Protein AF-A0A0G0Y253-F1 (afdb_monomer)

Structure (mmCIF, N/CA/C/O backbone):
data_AF-A0A0G0Y253-F1
#
_entry.id   AF-A0A0G0Y253-F1
#
loop_
_atom_site.group_PDB
_atom_site.id
_atom_site.type_symbol
_atom_site.label_atom_id
_atom_site.label_alt_id
_atom_site.label_comp_id
_atom_site.label_asym_id
_atom_site.label_entity_id
_atom_site.label_seq_id
_atom_site.pdbx_PDB_ins_code
_atom_site.Cartn_x
_atom_site.Cartn_y
_atom_site.Cartn_z
_atom_site.occupancy
_atom_site.B_iso_or_equiv
_atom_site.auth_seq_id
_atom_site.auth_comp_id
_atom_site.auth_asym_id
_atom_site.auth_atom_id
_atom_site.pdbx_PDB_model_num
ATOM 1 N N . GLU A 1 1 ? -10.990 12.282 -16.831 1.00 75.69 1 GLU A N 1
ATOM 2 C CA . GLU A 1 1 ? -9.713 11.719 -16.338 1.00 75.69 1 GLU A CA 1
ATOM 3 C C . GLU A 1 1 ? -9.664 11.844 -14.819 1.00 75.69 1 GLU A C 1
ATOM 5 O O . GLU A 1 1 ? -10.417 12.652 -14.282 1.00 75.69 1 GLU A O 1
ATOM 10 N N . LEU A 1 2 ? -8.862 11.028 -14.124 1.00 80.00 2 LEU A N 1
ATOM 11 C CA . LEU A 1 2 ? -8.645 11.194 -12.680 1.00 80.00 2 LEU A CA 1
ATOM 12 C C . LEU A 1 2 ? -7.680 12.366 -12.441 1.00 80.00 2 LEU A C 1
ATOM 14 O O . LEU A 1 2 ? -6.720 12.501 -13.202 1.00 80.00 2 LEU A O 1
ATOM 18 N N . PRO A 1 3 ? -7.905 13.205 -11.415 1.00 87.12 3 PRO A N 1
ATOM 19 C CA . PRO A 1 3 ? -6.984 14.287 -11.094 1.00 87.12 3 PRO A CA 1
ATOM 20 C C . PRO A 1 3 ? -5.623 13.729 -10.645 1.00 87.12 3 PRO A C 1
ATOM 22 O O . PRO A 1 3 ? -5.569 12.627 -10.085 1.00 87.12 3 PRO A O 1
ATOM 25 N N . PRO A 1 4 ? -4.523 14.476 -10.859 1.00 90.69 4 PRO A N 1
ATOM 26 C CA . PRO A 1 4 ? -3.226 14.093 -10.322 1.00 90.69 4 PRO A CA 1
ATOM 27 C C . PRO A 1 4 ? -3.304 14.032 -8.795 1.00 90.69 4 PRO A C 1
ATOM 29 O O . PRO A 1 4 ? -3.806 14.957 -8.157 1.00 90.69 4 PRO A O 1
ATOM 32 N N . MET A 1 5 ? -2.806 12.937 -8.226 1.00 92.44 5 MET A N 1
ATOM 33 C CA . MET A 1 5 ? -2.682 12.748 -6.783 1.00 92.44 5 MET A CA 1
ATOM 34 C C . MET A 1 5 ? -1.206 12.827 -6.415 1.00 92.44 5 MET A C 1
ATOM 36 O O . MET A 1 5 ? -0.385 12.116 -6.993 1.00 92.44 5 MET A O 1
ATOM 40 N N . ASN A 1 6 ? -0.871 13.683 -5.455 1.00 93.12 6 ASN A N 1
ATOM 41 C CA . ASN A 1 6 ? 0.511 13.976 -5.067 1.00 93.12 6 ASN A CA 1
ATOM 42 C C . ASN A 1 6 ? 0.892 13.355 -3.717 1.00 93.12 6 ASN A C 1
ATOM 44 O O . ASN A 1 6 ? 2.018 13.526 -3.250 1.00 93.12 6 ASN A O 1
ATOM 48 N N . SER A 1 7 ? -0.035 12.644 -3.069 1.00 93.31 7 SER A N 1
ATOM 49 C CA . SER A 1 7 ? 0.203 12.026 -1.767 1.00 93.31 7 SER A CA 1
ATOM 50 C C . SER A 1 7 ? -0.568 10.721 -1.571 1.00 93.31 7 SER A C 1
ATOM 52 O O . SER A 1 7 ? -1.656 10.520 -2.115 1.00 93.31 7 SER A O 1
ATOM 54 N N . ASP A 1 8 ? -0.037 9.857 -0.699 1.00 89.88 8 ASP A N 1
ATOM 55 C CA . ASP A 1 8 ? -0.718 8.634 -0.252 1.00 89.88 8 ASP A CA 1
ATOM 56 C C . ASP A 1 8 ? -2.088 8.931 0.370 1.00 89.88 8 ASP A C 1
ATOM 58 O O . ASP A 1 8 ? -3.008 8.118 0.278 1.00 89.88 8 ASP A O 1
ATOM 62 N N . LYS A 1 9 ? -2.233 10.104 1.001 1.00 93.00 9 LYS A N 1
ATOM 63 C CA . LYS A 1 9 ? -3.493 10.544 1.598 1.00 93.00 9 LYS A CA 1
ATOM 64 C C . LYS A 1 9 ? -4.554 10.790 0.527 1.00 93.00 9 LYS A C 1
ATOM 66 O O . LYS A 1 9 ? -5.658 10.279 0.667 1.00 93.00 9 LYS A O 1
ATOM 71 N N . GLU A 1 10 ? -4.227 11.536 -0.526 1.00 94.12 10 GLU A N 1
ATOM 72 C CA . GLU A 1 10 ? -5.165 11.816 -1.624 1.00 94.12 10 GLU A CA 1
ATOM 73 C C . GLU A 1 10 ? -5.615 10.524 -2.311 1.00 94.12 10 GLU A C 1
ATOM 75 O O . GLU A 1 10 ? -6.807 10.318 -2.544 1.00 94.12 10 GLU A O 1
ATOM 80 N N . TYR A 1 11 ? -4.674 9.605 -2.546 1.00 93.19 11 TYR A N 1
ATOM 81 C CA . TYR A 1 11 ? -5.006 8.289 -3.081 1.00 93.19 11 TYR A CA 1
ATOM 82 C C . TYR A 1 11 ? -5.900 7.489 -2.131 1.00 93.19 11 TYR A C 1
ATOM 84 O O . TYR A 1 11 ? -6.835 6.805 -2.547 1.00 93.19 11 TYR A O 1
ATOM 92 N N . PHE A 1 12 ? -5.644 7.571 -0.830 1.00 94.31 12 PHE A N 1
ATOM 93 C CA . PHE A 1 12 ? -6.457 6.866 0.142 1.00 94.31 12 PHE A CA 1
ATOM 94 C C . PHE A 1 12 ? -7.866 7.458 0.290 1.00 94.31 12 PHE A C 1
ATOM 96 O O . PHE A 1 12 ? -8.825 6.705 0.460 1.00 94.31 12 PHE A O 1
ATOM 103 N N . ASP A 1 13 ? -8.020 8.773 0.154 1.00 94.19 13 ASP A N 1
ATOM 104 C CA . ASP A 1 13 ? -9.333 9.413 0.109 1.00 94.19 13 ASP A CA 1
ATOM 105 C C . ASP A 1 13 ? -10.146 8.877 -1.083 1.00 94.19 13 ASP A C 1
ATOM 107 O O . ASP A 1 13 ? -11.320 8.542 -0.913 1.00 94.19 13 ASP A O 1
ATOM 111 N N . LEU A 1 14 ? -9.521 8.663 -2.249 1.00 94.12 14 LEU A N 1
ATOM 112 C CA . LEU A 1 14 ? -10.164 7.970 -3.374 1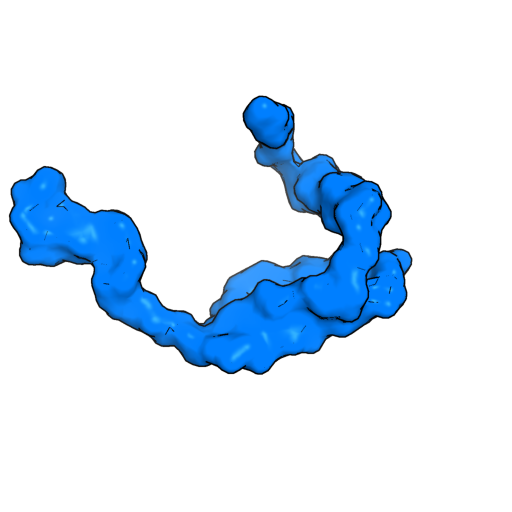.00 94.12 14 LEU A CA 1
ATOM 113 C C . LEU A 1 14 ? -10.596 6.544 -2.995 1.00 94.12 14 LEU A C 1
ATOM 115 O O . LEU A 1 14 ? -11.734 6.156 -3.254 1.00 94.12 14 LEU A O 1
ATOM 119 N N . VAL A 1 15 ? -9.726 5.764 -2.350 1.00 94.50 15 VAL A N 1
ATOM 120 C CA . VAL A 1 15 ? -10.061 4.398 -1.905 1.00 94.50 15 VAL A CA 1
ATOM 121 C C . VAL A 1 15 ? -11.258 4.395 -0.944 1.00 94.50 15 VAL A C 1
ATOM 123 O O . VAL A 1 15 ? -12.113 3.516 -1.050 1.00 94.50 15 VAL A O 1
ATOM 126 N N . LYS A 1 16 ? -11.371 5.391 -0.052 1.00 94.81 16 LYS A N 1
ATOM 127 C CA . LYS A 1 16 ? -12.535 5.5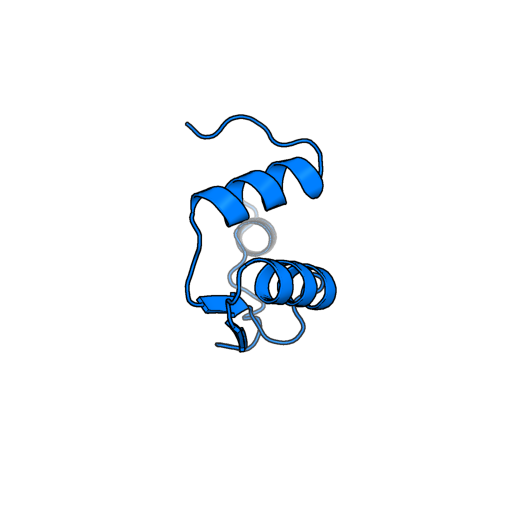67 0.838 1.00 94.81 16 LYS A CA 1
ATOM 128 C C . LYS A 1 16 ? -13.824 5.855 0.071 1.00 94.81 16 LYS A C 1
ATOM 130 O O . LYS A 1 16 ? -14.869 5.349 0.462 1.00 94.81 16 LYS A O 1
ATOM 135 N N . HIS A 1 17 ? -13.748 6.625 -1.015 1.00 94.50 17 HIS A N 1
ATOM 136 C CA . HIS A 1 17 ? -14.904 6.915 -1.871 1.00 94.50 17 HIS A CA 1
ATOM 137 C C . HIS A 1 17 ? -15.337 5.700 -2.695 1.00 94.50 17 HIS A C 1
ATOM 139 O O . HIS A 1 17 ? -16.530 5.465 -2.859 1.00 94.50 17 HIS A O 1
ATOM 145 N N . VAL A 1 18 ? -14.379 4.920 -3.203 1.00 95.12 18 VAL A N 1
ATOM 146 C CA . VAL A 1 18 ? -14.660 3.694 -3.967 1.00 95.12 18 VAL A CA 1
ATOM 147 C C . VAL A 1 18 ? -15.190 2.577 -3.060 1.00 95.12 18 VAL A C 1
ATOM 149 O O . VAL A 1 18 ? -15.990 1.762 -3.508 1.00 95.12 18 VAL A O 1
ATOM 152 N N . LEU A 1 19 ? -14.750 2.539 -1.797 1.00 96.19 19 LEU A N 1
ATOM 153 C CA . LEU A 1 19 ? -15.144 1.561 -0.778 1.00 96.19 19 LEU A CA 1
ATOM 154 C C . LEU A 1 19 ? -15.079 0.094 -1.270 1.00 96.19 19 LEU A C 1
ATOM 156 O O . LEU A 1 19 ? -16.066 -0.642 -1.200 1.00 96.19 19 LEU A O 1
ATOM 160 N N . PRO A 1 20 ? -13.926 -0.369 -1.789 1.00 96.62 20 PRO A N 1
ATOM 161 C CA . PRO A 1 20 ? -13.819 -1.716 -2.335 1.00 96.62 20 PRO A CA 1
ATOM 162 C C . PRO A 1 20 ? -13.994 -2.786 -1.251 1.00 96.62 20 PRO A C 1
ATOM 164 O O . PRO A 1 20 ? -13.416 -2.687 -0.170 1.00 96.62 20 PRO A O 1
ATOM 167 N N . ASN A 1 21 ? -14.681 -3.887 -1.564 1.00 97.25 21 ASN A N 1
ATOM 168 C CA . ASN A 1 21 ? -14.760 -5.043 -0.656 1.00 97.25 21 ASN A CA 1
ATOM 169 C C . ASN A 1 21 ? -13.449 -5.846 -0.590 1.00 97.25 21 ASN A C 1
ATOM 171 O O . ASN A 1 21 ? -13.172 -6.503 0.417 1.00 97.25 21 ASN A O 1
ATOM 175 N N . VAL A 1 22 ? -12.653 -5.803 -1.663 1.00 97.44 22 VAL A N 1
ATOM 176 C CA . VAL A 1 22 ? -11.371 -6.505 -1.783 1.00 97.44 22 VAL A CA 1
ATOM 177 C C . VAL A 1 22 ? -10.344 -5.608 -2.470 1.00 97.44 22 VAL A C 1
ATOM 179 O O . VAL A 1 22 ? -10.618 -5.025 -3.516 1.00 97.44 22 VAL A O 1
ATOM 182 N N . ILE A 1 23 ? -9.140 -5.552 -1.907 1.00 96.69 23 ILE A N 1
ATOM 183 C CA . ILE A 1 23 ? -7.944 -4.960 -2.507 1.00 96.69 23 ILE A CA 1
ATOM 184 C C . ILE A 1 23 ? -7.025 -6.111 -2.925 1.00 96.69 23 ILE A C 1
ATOM 186 O O . ILE A 1 23 ? -6.401 -6.770 -2.090 1.00 96.69 23 ILE A O 1
ATOM 190 N N . ALA A 1 24 ? -6.962 -6.379 -4.226 1.00 96.88 24 ALA A N 1
ATOM 191 C CA . ALA A 1 24 ? -6.085 -7.402 -4.782 1.00 96.88 24 ALA A CA 1
ATOM 192 C C . ALA A 1 24 ? -4.649 -6.871 -4.918 1.00 96.88 24 ALA A C 1
ATOM 194 O O . ALA A 1 24 ? -4.439 -5.753 -5.389 1.00 96.88 24 ALA A O 1
ATOM 195 N N . ILE A 1 25 ? -3.663 -7.676 -4.522 1.00 96.19 25 ILE A N 1
ATOM 196 C CA . ILE A 1 25 ? -2.234 -7.359 -4.651 1.00 96.19 25 ILE A CA 1
ATOM 197 C C . ILE A 1 25 ? -1.461 -8.538 -5.235 1.00 96.19 25 ILE A C 1
ATOM 199 O O . ILE A 1 25 ? -1.865 -9.695 -5.103 1.00 96.19 25 ILE A O 1
ATOM 203 N N . THR A 1 26 ? -0.322 -8.262 -5.863 1.00 95.00 26 THR A N 1
ATOM 204 C CA . THR A 1 26 ? 0.625 -9.319 -6.225 1.00 95.00 26 THR A CA 1
ATOM 205 C C . THR A 1 26 ? 1.403 -9.782 -4.997 1.00 95.00 26 THR A C 1
ATOM 207 O O . THR A 1 26 ? 1.482 -9.091 -3.978 1.00 95.00 26 THR A O 1
ATOM 210 N N . LYS A 1 27 ? 2.015 -10.961 -5.083 1.00 93.19 27 LYS A N 1
ATOM 211 C CA . LYS A 1 27 ? 2.983 -11.411 -4.087 1.00 93.19 27 LYS A CA 1
ATOM 212 C C . LYS A 1 27 ? 4.150 -10.423 -4.049 1.00 93.19 27 LYS A C 1
ATOM 214 O O . LYS A 1 27 ? 4.557 -9.916 -5.094 1.00 93.19 27 LYS A O 1
ATOM 219 N N . ASP A 1 28 ? 4.643 -10.159 -2.843 1.00 91.75 28 ASP A N 1
ATOM 220 C CA . ASP A 1 28 ? 5.778 -9.269 -2.580 1.00 91.75 28 ASP A CA 1
ATOM 221 C C . ASP A 1 28 ? 5.542 -7.815 -3.042 1.00 91.75 28 ASP A C 1
ATOM 223 O O . ASP A 1 28 ? 6.477 -7.070 -3.321 1.00 91.75 28 ASP A O 1
ATOM 227 N N . ASP A 1 29 ? 4.271 -7.392 -3.101 1.00 92.75 29 ASP A N 1
ATOM 228 C CA . ASP A 1 29 ? 3.892 -6.009 -3.390 1.00 92.75 29 ASP A CA 1
ATOM 229 C C . ASP A 1 29 ? 4.499 -5.061 -2.332 1.00 92.75 29 ASP A C 1
ATOM 231 O O . ASP A 1 29 ? 4.189 -5.192 -1.139 1.00 92.75 29 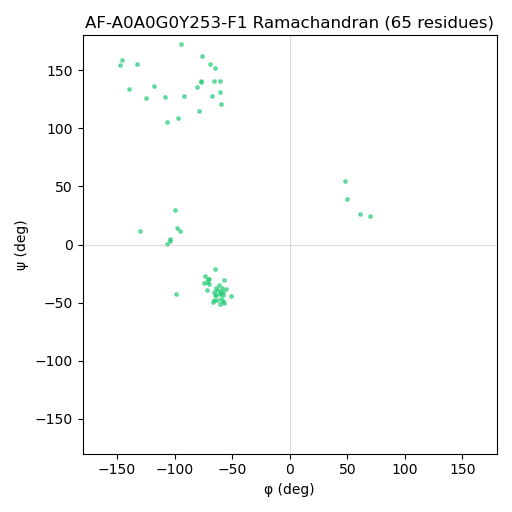ASP A O 1
ATOM 235 N N . PRO A 1 30 ? 5.334 -4.082 -2.727 1.00 93.75 30 PRO A N 1
ATOM 236 C CA . PRO A 1 30 ? 6.044 -3.213 -1.785 1.00 93.75 30 PRO A CA 1
ATOM 237 C C . PRO A 1 30 ? 5.098 -2.327 -0.963 1.00 93.75 30 PRO A C 1
ATOM 239 O O . PRO A 1 30 ? 5.445 -1.878 0.125 1.00 93.75 30 PRO A O 1
ATOM 242 N N . GLN A 1 31 ? 3.871 -2.113 -1.444 1.00 94.75 31 GLN A N 1
ATOM 243 C CA . GLN A 1 31 ? 2.842 -1.314 -0.782 1.00 94.75 31 GLN A CA 1
ATOM 244 C C . GLN A 1 31 ? 1.875 -2.170 0.054 1.00 94.75 31 GLN A C 1
ATOM 246 O O . GLN A 1 31 ? 0.852 -1.669 0.523 1.00 94.75 31 GLN A O 1
ATOM 251 N N . THR A 1 32 ? 2.188 -3.452 0.293 1.00 96.06 32 THR A N 1
ATOM 252 C CA . THR A 1 32 ? 1.350 -4.370 1.088 1.00 96.06 32 THR A CA 1
ATOM 253 C C . THR A 1 32 ? 0.972 -3.786 2.450 1.00 96.06 32 THR A C 1
ATOM 255 O O . THR A 1 32 ? -0.185 -3.874 2.864 1.00 96.06 32 THR A O 1
ATOM 258 N N . ALA A 1 33 ? 1.928 -3.182 3.164 1.00 95.81 33 ALA A N 1
ATOM 259 C CA . ALA A 1 33 ? 1.680 -2.619 4.491 1.00 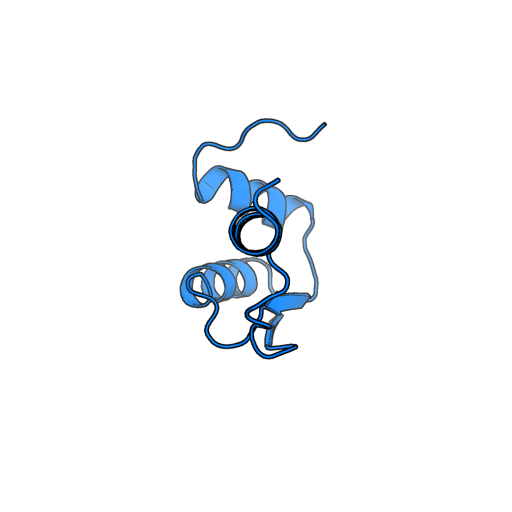95.81 33 ALA A CA 1
ATOM 260 C C . ALA A 1 33 ? 0.669 -1.463 4.442 1.00 95.81 33 ALA A C 1
ATOM 262 O O . ALA A 1 33 ? -0.260 -1.420 5.251 1.00 95.81 33 ALA A O 1
ATOM 263 N N . ASN A 1 34 ? 0.807 -0.571 3.461 1.00 94.69 34 ASN A N 1
ATOM 264 C CA . ASN A 1 34 ? -0.108 0.548 3.261 1.00 94.69 34 ASN A CA 1
ATOM 265 C C . ASN A 1 34 ? -1.504 0.051 2.879 1.00 94.69 34 ASN A C 1
ATOM 267 O O . ASN A 1 34 ? -2.479 0.408 3.533 1.00 94.69 34 ASN A O 1
ATOM 271 N N . LYS A 1 35 ? -1.605 -0.878 1.926 1.00 95.50 35 LYS A N 1
ATOM 272 C CA . LYS A 1 35 ? -2.887 -1.456 1.487 1.00 95.50 35 LYS A CA 1
ATOM 273 C C . LYS A 1 35 ? -3.619 -2.189 2.614 1.00 95.50 35 LYS A C 1
ATOM 275 O O . LYS A 1 35 ? -4.839 -2.101 2.710 1.00 95.50 35 LYS A O 1
ATOM 280 N N . LYS A 1 36 ? -2.892 -2.848 3.528 1.00 96.62 36 LYS A N 1
ATOM 281 C CA . LYS A 1 36 ? -3.477 -3.449 4.742 1.00 96.62 36 LYS A CA 1
ATOM 282 C C . LYS A 1 36 ? -4.045 -2.403 5.704 1.00 96.62 36 LYS A C 1
ATOM 284 O O . LYS A 1 36 ? -5.118 -2.630 6.257 1.00 96.62 36 LYS A O 1
ATOM 289 N N . LYS A 1 37 ? -3.359 -1.269 5.899 1.00 95.88 37 LYS A N 1
ATOM 290 C CA . LYS A 1 37 ? -3.881 -0.152 6.710 1.00 95.88 37 LYS A CA 1
ATOM 291 C C . LYS A 1 37 ? -5.149 0.426 6.087 1.00 95.88 37 LYS A C 1
ATOM 293 O O . LYS A 1 37 ? -6.156 0.541 6.776 1.00 95.88 37 LYS A O 1
ATOM 298 N N . GLN A 1 38 ? -5.109 0.686 4.780 1.00 95.38 38 GLN A N 1
ATOM 299 C CA . GLN A 1 38 ? -6.256 1.189 4.029 1.00 95.38 38 GLN A CA 1
ATOM 300 C C . GLN A 1 38 ? -7.454 0.247 4.167 1.00 95.38 38 GLN A C 1
ATOM 302 O O . GLN A 1 38 ? -8.524 0.679 4.578 1.00 95.38 38 GLN A O 1
ATOM 307 N N . ALA A 1 39 ? -7.253 -1.054 3.926 1.00 96.56 39 ALA A N 1
ATOM 308 C CA . ALA A 1 39 ? -8.301 -2.062 4.041 1.00 96.56 39 ALA A CA 1
ATOM 309 C C . ALA A 1 39 ? -8.925 -2.113 5.442 1.00 96.56 39 ALA A C 1
ATOM 311 O O . ALA A 1 39 ? -10.146 -2.166 5.567 1.00 96.56 39 ALA A O 1
ATOM 312 N N . LYS A 1 40 ? -8.096 -2.045 6.492 1.00 97.19 40 LYS A N 1
ATOM 313 C CA . LYS A 1 40 ? -8.562 -2.031 7.883 1.00 97.19 40 LYS A CA 1
ATOM 314 C C . LYS A 1 40 ? -9.483 -0.843 8.166 1.00 97.19 40 LYS A C 1
ATOM 316 O O . LYS A 1 40 ? -10.481 -1.012 8.854 1.00 97.19 40 LYS A O 1
ATOM 321 N N . GLU A 1 41 ? -9.153 0.335 7.649 1.00 95.81 41 GLU A N 1
ATOM 322 C CA . GLU A 1 41 ? -9.941 1.553 7.866 1.00 95.81 41 GLU A CA 1
ATOM 323 C C . GLU A 1 41 ? -11.298 1.546 7.153 1.00 95.81 41 GLU A C 1
ATOM 325 O O . GLU A 1 41 ? -12.239 2.150 7.656 1.00 95.81 41 GLU A O 1
ATOM 330 N N . ILE A 1 42 ? -11.414 0.863 6.011 1.00 96.19 42 ILE A N 1
ATOM 331 C CA . ILE A 1 42 ? -12.660 0.818 5.224 1.00 96.19 42 ILE A CA 1
ATOM 332 C C . ILE A 1 42 ? -13.436 -0.502 5.363 1.00 96.19 42 ILE A C 1
ATOM 334 O O . ILE A 1 42 ? -14.416 -0.717 4.657 1.00 96.19 42 ILE A O 1
ATOM 338 N N . GLY A 1 43 ? -12.991 -1.416 6.233 1.00 96.50 43 GLY A N 1
ATOM 339 C CA . GLY A 1 43 ? -13.615 -2.737 6.401 1.00 96.50 43 GLY A CA 1
ATOM 340 C C . GLY A 1 43 ? -13.420 -3.689 5.211 1.00 96.50 43 GLY A C 1
ATOM 341 O O . GLY A 1 43 ? -14.214 -4.606 5.009 1.00 96.50 43 GLY A O 1
ATOM 342 N N . SER A 1 44 ? -12.369 -3.478 4.420 1.00 97.06 44 SER A N 1
ATOM 343 C CA . SER A 1 44 ? -12.025 -4.280 3.243 1.00 97.06 44 SER A CA 1
ATOM 344 C C . SER A 1 44 ? -11.023 -5.393 3.569 1.00 97.06 44 SER A C 1
ATOM 346 O O . SER A 1 44 ? -10.459 -5.464 4.665 1.00 97.06 44 SER A O 1
ATOM 348 N N . LYS A 1 45 ? -10.764 -6.271 2.595 1.00 97.19 45 LYS A N 1
ATOM 349 C CA . LYS A 1 45 ? -9.783 -7.362 2.696 1.00 97.19 45 LYS A CA 1
ATOM 350 C C . LYS A 1 45 ? -8.677 -7.195 1.665 1.00 97.19 45 LYS A C 1
ATOM 352 O O . LYS A 1 45 ? -8.954 -6.952 0.498 1.00 97.19 45 LYS A O 1
ATOM 357 N N . VAL A 1 46 ? -7.426 -7.404 2.071 1.00 97.44 46 VAL A N 1
ATOM 358 C CA . VAL A 1 46 ? -6.304 -7.514 1.126 1.00 97.44 46 VAL A CA 1
ATOM 359 C C . VAL A 1 46 ? -6.099 -8.978 0.754 1.00 97.44 46 VAL A C 1
ATOM 361 O O . VAL A 1 46 ? -5.957 -9.812 1.649 1.00 97.44 46 VAL A O 1
ATOM 364 N N . VAL A 1 47 ? -6.049 -9.286 -0.543 1.00 97.69 47 VAL A N 1
ATOM 365 C CA . VAL A 1 47 ? -5.837 -10.650 -1.054 1.00 97.69 47 VAL A CA 1
ATOM 366 C C . VAL A 1 47 ? -4.646 -10.669 -2.005 1.00 97.69 47 VAL A C 1
ATOM 368 O O . VAL A 1 47 ? -4.602 -9.907 -2.969 1.00 97.69 47 VAL A O 1
ATOM 371 N N . VAL A 1 48 ? -3.683 -11.555 -1.742 1.00 96.44 48 VAL A N 1
ATOM 372 C CA . VAL A 1 48 ? -2.581 -11.831 -2.671 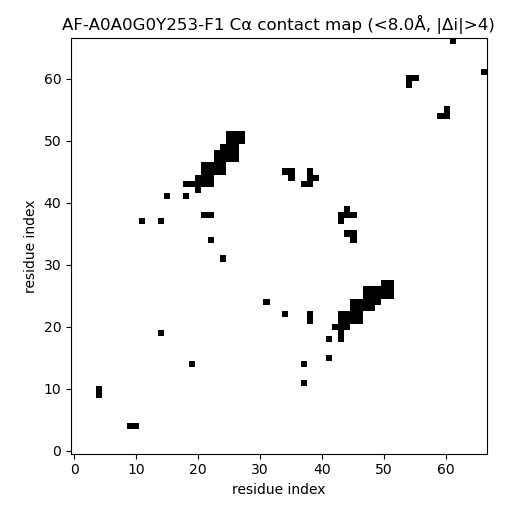1.00 96.44 48 VAL A CA 1
ATOM 373 C C . VAL A 1 48 ? -3.104 -12.761 -3.761 1.00 96.44 48 VAL A C 1
ATOM 375 O O . VAL A 1 48 ? -3.488 -13.886 -3.454 1.00 96.44 48 VAL A O 1
ATOM 378 N N . VAL A 1 49 ? -3.145 -12.293 -5.010 1.00 94.81 49 VAL A N 1
ATOM 379 C CA . VAL A 1 49 ? -3.784 -13.033 -6.114 1.00 94.81 49 VAL A CA 1
ATOM 380 C C . VAL A 1 49 ? -2.796 -13.808 -6.981 1.00 94.81 49 VAL A C 1
ATOM 382 O O . VAL A 1 49 ? -3.066 -14.952 -7.329 1.00 94.81 49 VAL A O 1
ATOM 385 N N . ILE A 1 50 ? -1.646 -13.221 -7.318 1.00 92.19 50 ILE A N 1
ATOM 386 C CA . ILE A 1 50 ? -0.647 -13.835 -8.206 1.00 92.19 50 ILE A CA 1
ATOM 387 C C . ILE A 1 50 ? 0.771 -13.450 -7.794 1.00 92.19 50 ILE A C 1
ATOM 389 O O . ILE A 1 50 ? 0.983 -12.417 -7.162 1.00 92.19 50 ILE A O 1
ATOM 393 N N . HIS A 1 51 ? 1.759 -14.244 -8.200 1.00 88.75 51 HIS A N 1
ATOM 394 C CA . HIS A 1 51 ? 3.162 -13.832 -8.168 1.00 88.75 51 HIS A CA 1
ATOM 395 C C . HIS A 1 51 ? 3.433 -12.729 -9.201 1.00 88.75 51 HIS A C 1
ATOM 397 O O . HIS A 1 51 ? 2.729 -12.626 -10.206 1.00 88.75 51 HIS A O 1
ATOM 403 N N . ARG A 1 52 ? 4.468 -11.913 -8.976 1.00 82.56 52 ARG A N 1
ATOM 404 C CA . ARG A 1 52 ? 4.911 -10.922 -9.964 1.00 82.56 52 ARG A CA 1
ATOM 405 C C . ARG A 1 52 ? 5.489 -11.630 -11.199 1.00 82.56 52 ARG A C 1
ATOM 407 O O . ARG A 1 52 ? 6.365 -12.480 -11.066 1.00 82.56 52 ARG A O 1
ATOM 414 N N . LEU A 1 53 ? 5.002 -11.274 -12.390 1.00 82.44 53 LEU A N 1
ATOM 415 C CA . LEU A 1 53 ? 5.456 -11.830 -13.669 1.00 82.44 53 LEU A CA 1
ATOM 416 C C . LEU A 1 53 ? 6.495 -10.890 -14.306 1.00 82.44 53 LEU A C 1
ATOM 418 O O . LEU A 1 53 ? 6.161 -9.791 -14.742 1.00 82.44 53 LEU A O 1
ATOM 422 N N . GLU A 1 54 ? 7.762 -11.304 -14.332 1.00 71.56 54 GLU A N 1
ATOM 423 C CA . GLU A 1 54 ? 8.921 -10.419 -14.562 1.00 71.56 54 GLU A CA 1
ATOM 424 C C . GLU A 1 54 ? 9.517 -10.385 -15.986 1.00 71.56 54 GLU A C 1
ATOM 426 O O . GLU A 1 54 ? 10.699 -10.066 -16.139 1.00 71.56 54 GLU A O 1
ATOM 431 N N . PRO A 1 55 ? 8.746 -10.612 -17.066 1.00 67.69 55 PRO A N 1
ATOM 432 C CA . PRO A 1 55 ? 9.143 -9.925 -18.300 1.00 67.69 55 PRO A CA 1
ATOM 433 C C . PRO A 1 55 ? 8.025 -9.162 -19.011 1.00 67.69 55 PRO A C 1
ATOM 435 O O . PRO A 1 55 ? 8.237 -8.717 -20.133 1.00 67.69 55 PRO A O 1
ATOM 438 N N . HIS A 1 56 ? 6.859 -8.963 -18.394 1.00 71.81 56 HIS A N 1
ATOM 439 C CA . HIS A 1 56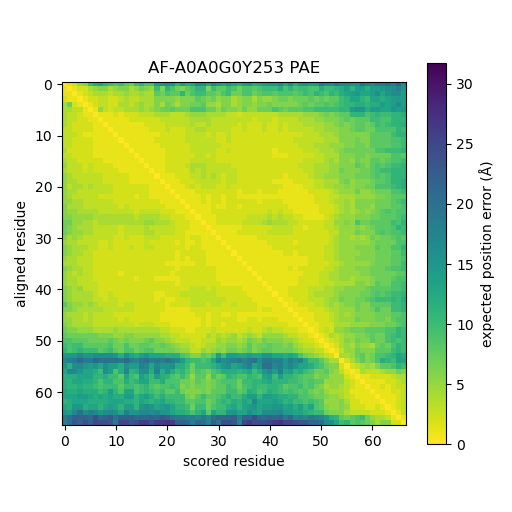 ? 5.718 -8.329 -19.074 1.00 71.81 56 HIS A CA 1
ATOM 440 C C . HIS A 1 56 ? 5.545 -6.832 -18.781 1.00 71.81 56 HIS A C 1
ATOM 442 O O . HIS A 1 56 ? 4.487 -6.280 -19.073 1.00 71.81 56 HIS A O 1
ATOM 448 N N . SER A 1 57 ? 6.545 -6.152 -18.208 1.00 79.38 57 SER A N 1
ATOM 449 C CA . SER A 1 57 ? 6.469 -4.693 -18.089 1.00 79.38 57 SER A CA 1
ATOM 450 C C . SER A 1 57 ? 6.778 -4.031 -19.430 1.00 79.38 57 SER A C 1
ATOM 452 O O . SER A 1 57 ? 7.696 -4.440 -20.140 1.00 79.38 57 SER A O 1
ATOM 454 N N . THR A 1 58 ? 6.041 -2.971 -19.760 1.00 80.50 58 THR A N 1
ATOM 455 C CA . THR A 1 58 ? 6.259 -2.182 -20.981 1.00 80.50 58 THR A CA 1
ATOM 456 C C . THR A 1 58 ? 7.698 -1.670 -21.064 1.00 80.50 58 THR A C 1
ATOM 458 O O . THR A 1 58 ? 8.307 -1.736 -22.122 1.00 80.50 58 THR A O 1
ATOM 461 N N . THR A 1 59 ? 8.280 -1.266 -19.929 1.00 81.81 59 THR A N 1
ATOM 462 C CA . THR A 1 59 ? 9.688 -0.853 -19.826 1.00 81.81 59 THR A CA 1
ATOM 463 C C . THR A 1 59 ? 10.650 -1.954 -20.269 1.00 81.81 59 THR A C 1
ATOM 465 O O . THR A 1 59 ? 11.513 -1.705 -21.099 1.00 81.81 59 THR A O 1
ATOM 468 N N . ARG A 1 60 ? 10.473 -3.192 -19.784 1.00 78.94 60 ARG A N 1
ATOM 469 C CA . ARG A 1 60 ? 11.343 -4.314 -20.170 1.00 78.94 60 ARG A CA 1
ATOM 470 C C . ARG A 1 60 ? 11.119 -4.762 -21.605 1.00 78.94 60 ARG A C 1
ATOM 472 O O . ARG A 1 60 ? 12.047 -5.265 -22.221 1.00 78.94 60 ARG A O 1
ATOM 479 N N . LEU A 1 61 ? 9.905 -4.617 -22.138 1.00 84.88 61 LEU A N 1
ATOM 480 C CA . LEU A 1 61 ? 9.642 -4.887 -23.551 1.00 84.88 61 LEU A CA 1
ATOM 481 C C . LEU A 1 61 ? 10.400 -3.892 -24.436 1.00 84.88 61 LEU A C 1
ATOM 483 O O . LEU A 1 61 ? 11.042 -4.320 -25.385 1.00 84.88 61 LEU A O 1
ATOM 487 N N . ILE A 1 62 ? 10.393 -2.604 -24.084 1.00 86.81 62 ILE A N 1
ATOM 488 C CA . ILE A 1 62 ? 11.174 -1.568 -24.777 1.00 86.81 62 ILE A CA 1
ATOM 489 C C . ILE A 1 62 ? 12.674 -1.886 -24.707 1.00 86.81 62 ILE A C 1
ATOM 491 O O . ILE A 1 62 ? 13.318 -1.980 -25.745 1.00 86.81 62 ILE A O 1
ATO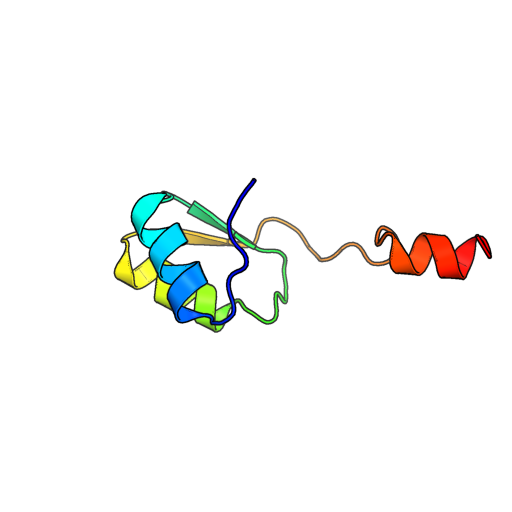M 495 N N . GLU A 1 63 ? 13.209 -2.162 -23.511 1.00 85.75 63 GLU A N 1
ATOM 496 C CA . GLU A 1 63 ? 14.619 -2.554 -23.331 1.00 85.75 63 GLU A CA 1
ATOM 497 C C . GLU A 1 63 ? 14.985 -3.813 -24.133 1.00 85.75 63 GLU A C 1
ATOM 499 O O . GLU A 1 63 ? 16.063 -3.896 -24.711 1.00 85.75 63 GLU A O 1
ATOM 504 N N . LYS A 1 64 ? 14.092 -4.810 -24.167 1.00 86.06 64 LYS A N 1
ATOM 505 C CA . LYS A 1 64 ? 14.333 -6.099 -24.828 1.00 86.06 64 LYS A CA 1
ATOM 506 C C . LYS A 1 64 ? 14.266 -6.016 -26.353 1.00 86.06 64 LYS A C 1
ATOM 508 O O . LYS A 1 64 ? 14.934 -6.806 -27.016 1.00 86.06 64 LYS A O 1
ATOM 513 N N . PHE A 1 65 ? 13.412 -5.152 -26.894 1.00 88.19 65 PHE A N 1
ATOM 514 C CA . PHE A 1 65 ? 13.175 -5.032 -28.334 1.00 88.19 65 PHE A CA 1
ATOM 515 C C . PHE A 1 65 ? 13.843 -3.803 -28.963 1.00 88.19 65 PHE A C 1
ATOM 517 O O . PHE A 1 65 ? 13.663 -3.598 -30.159 1.00 88.19 65 PHE A O 1
ATOM 524 N N . GLU A 1 66 ? 14.603 -3.025 -28.183 1.00 79.00 66 GLU A N 1
ATOM 525 C CA . GLU A 1 66 ? 15.270 -1.784 -28.615 1.00 79.00 66 GLU A CA 1
ATOM 526 C C . GLU A 1 66 ? 14.320 -0.824 -29.358 1.00 79.00 66 GLU A C 1
ATOM 528 O O . GLU A 1 66 ? 14.686 -0.212 -30.362 1.00 79.00 66 GLU A O 1
ATOM 533 N N . LEU A 1 67 ? 13.073 -0.744 -28.877 1.00 67.12 67 LEU A N 1
ATOM 534 C CA . LEU A 1 67 ? 12.027 0.126 -29.426 1.00 67.12 67 LEU A CA 1
ATOM 535 C C . LEU A 1 67 ? 12.178 1.584 -28.982 1.00 67.12 67 LEU A C 1
ATOM 537 O O . LEU A 1 67 ? 12.675 1.820 -27.857 1.00 67.12 67 LEU A O 1
#

Nearest PDB structures (foldseek):
  3agk-assembly1_A  TM=5.600E-01  e=1.956E-01  Aeropyrum per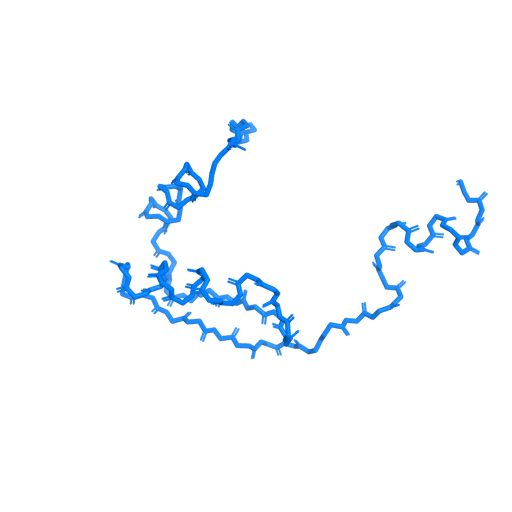nix
  7moj-assembly2_B  TM=6.228E-01  e=1.089E+00  Arabidopsis thaliana
  6byf-assembly6_F  TM=5.423E-01  e=9.489E-01  Saccharomyces cerevisiae S288C
  7mod-assembly1_A  TM=5.557E-01  e=1.089E+00  Arabidopsis thaliana
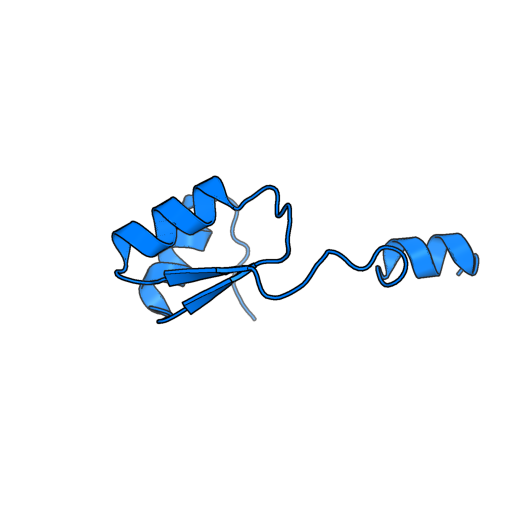  6byf-assembly3_C  TM=5.223E-01  e=2.019E+00  Saccharomyces cerevisiae S288C

Foldseek 3Di:
DDDDDDDPVSVLVVCLVVLDQEDEDAPPGVCVVVVVVSCVVSVHYYDHDYHDDPCPDPVNVCVVVVD

Organism: NCBI:txid1618474

Sequence (67 aa):
ELPPMNSDKEYFDLVKHVLPNVIAITKDDPQTANKKKQAKEIGSKVVVVIHRLEPHSTTRLIEKFEL

Secondary structure (DSSP, 8-state):
-PPP--SHHHHHHHHHHH--SEEEEETT-TTHHHHHHHHHHHT-EEEEEE---TT--HHHHHHHHT-

Radius of gyration: 15.08 Å; Cα contacts (8 Å, |Δi|>4): 57; chains: 1; bounding box: 30×28×37 Å

Solvent-accessible surface area (backbone atoms only — not comparable to full-atom values): 4231 Å² total; per-residue (Å²): 133,82,79,92,68,92,44,73,64,57,53,45,54,50,49,62,72,68,56,55,72,61,47,79,39,46,50,88,44,89,57,51,68,58,50,46,54,52,19,63,76,68,75,27,41,70,42,74,76,44,72,75,71,90,72,76,46,72,68,52,44,32,69,72,66,75,106

Mean predicted aligned error: 5.53 Å

pLDDT: mean 90.61, std 7.74, range [67.12, 97.69]